Protein AF-A0A6P9B7I4-F1 (afdb_monomer_lite)

Structure (mmCIF, N/CA/C/O backbone):
data_AF-A0A6P9B7I4-F1
#
_entry.id   AF-A0A6P9B7I4-F1
#
loop_
_atom_site.group_PDB
_atom_site.id
_atom_site.type_symbol
_atom_site.label_atom_id
_atom_site.label_alt_id
_atom_site.label_comp_id
_atom_site.label_asym_id
_atom_site.label_entity_id
_atom_site.label_seq_id
_atom_site.pdbx_PDB_ins_code
_atom_site.Cartn_x
_atom_site.Cartn_y
_atom_site.Cartn_z
_atom_site.occupancy
_atom_site.B_iso_or_equiv
_atom_site.auth_seq_id
_atom_site.auth_comp_id
_atom_site.auth_asym_id
_atom_site.auth_atom_id
_atom_site.pdbx_PDB_model_num
ATOM 1 N N . 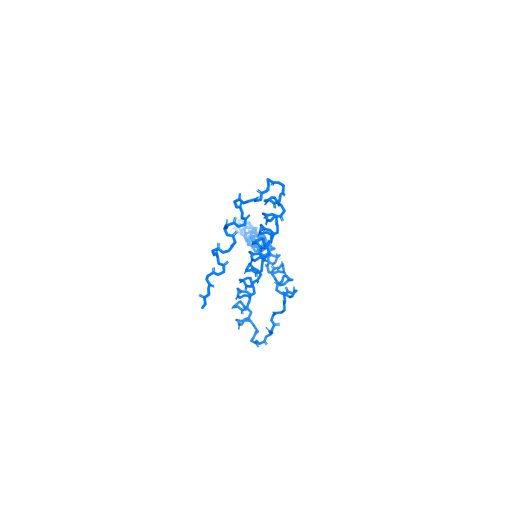MET A 1 1 ? -1.052 -14.615 -35.725 1.00 40.06 1 MET A N 1
ATOM 2 C CA . MET A 1 1 ? -0.516 -14.060 -34.464 1.00 40.06 1 MET A CA 1
ATOM 3 C C . MET A 1 1 ? 0.875 -14.637 -34.273 1.00 40.06 1 MET A C 1
ATOM 5 O O . MET A 1 1 ? 1.001 -15.791 -33.890 1.00 40.06 1 MET A O 1
ATOM 9 N N . THR A 1 2 ? 1.912 -13.908 -34.676 1.00 44.91 2 THR A N 1
ATOM 10 C CA . THR A 1 2 ? 3.300 -14.345 -34.484 1.00 44.91 2 THR A CA 1
ATOM 11 C C . THR A 1 2 ? 3.694 -14.117 -33.021 1.00 44.91 2 THR A C 1
ATOM 13 O O . THR A 1 2 ? 3.279 -13.116 -32.432 1.00 44.91 2 THR A O 1
ATOM 16 N N . PRO A 1 3 ? 4.443 -15.031 -32.384 1.00 48.06 3 PRO A N 1
ATOM 17 C CA . PRO A 1 3 ? 4.784 -14.880 -30.981 1.00 48.06 3 PRO A CA 1
ATOM 18 C C . PRO A 1 3 ? 5.885 -13.822 -30.856 1.00 48.06 3 PRO A C 1
ATOM 20 O O . PRO A 1 3 ? 7.055 -14.092 -31.121 1.00 48.06 3 PRO A O 1
ATOM 23 N N . SER A 1 4 ? 5.516 -12.619 -30.411 1.00 57.12 4 SER A N 1
ATOM 24 C CA . SER A 1 4 ? 6.432 -11.493 -30.154 1.00 57.12 4 SER A CA 1
ATOM 25 C C . SER A 1 4 ? 7.568 -11.830 -29.175 1.00 57.12 4 SER A C 1
ATOM 27 O O . SER A 1 4 ? 8.575 -11.130 -29.132 1.00 57.12 4 SER A O 1
ATOM 29 N N . ASN A 1 5 ? 7.453 -12.935 -28.431 1.00 49.91 5 ASN A N 1
ATOM 30 C CA . ASN A 1 5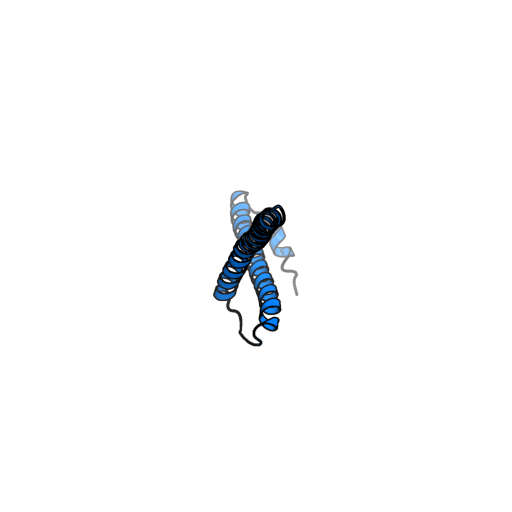 ? 8.516 -13.440 -27.563 1.00 49.91 5 ASN A CA 1
ATOM 31 C C . ASN A 1 5 ? 9.705 -14.053 -28.323 1.00 49.91 5 ASN A C 1
ATOM 33 O O . ASN A 1 5 ? 10.815 -14.019 -27.799 1.00 49.91 5 ASN A O 1
ATOM 37 N N . LEU A 1 6 ? 9.521 -14.584 -29.540 1.00 51.06 6 LEU A N 1
ATOM 38 C CA . LEU A 1 6 ? 10.613 -15.248 -30.271 1.00 51.06 6 LEU A CA 1
ATOM 39 C C . LEU A 1 6 ? 11.622 -14.235 -30.845 1.00 51.06 6 LEU A C 1
ATOM 41 O O . LEU A 1 6 ? 12.822 -14.491 -30.839 1.00 51.06 6 LEU A O 1
ATOM 45 N N . MET A 1 7 ? 11.150 -13.046 -31.235 1.00 55.09 7 MET A N 1
ATOM 46 C CA . MET A 1 7 ? 11.994 -11.957 -31.752 1.00 55.09 7 MET A CA 1
ATOM 47 C C . MET A 1 7 ? 12.875 -11.308 -30.669 1.00 55.09 7 MET A C 1
ATOM 49 O O . MET A 1 7 ? 13.959 -10.813 -30.960 1.00 55.09 7 MET A O 1
ATOM 53 N N . PHE A 1 8 ? 12.439 -11.314 -29.403 1.00 55.56 8 PHE A N 1
ATOM 54 C CA . PHE A 1 8 ? 13.166 -10.649 -28.314 1.00 55.56 8 PHE A CA 1
ATOM 55 C C . PHE A 1 8 ? 14.364 -11.464 -27.796 1.00 55.56 8 PHE A C 1
ATOM 57 O O . PHE A 1 8 ? 15.361 -10.895 -27.346 1.00 55.56 8 PHE A O 1
ATOM 64 N N . LEU A 1 9 ? 14.295 -12.800 -27.863 1.00 58.47 9 LEU A N 1
ATOM 65 C CA . LEU A 1 9 ? 15.386 -13.671 -27.409 1.00 58.47 9 LEU A CA 1
ATOM 66 C C . LEU A 1 9 ? 16.579 -13.677 -28.375 1.00 58.47 9 LEU A C 1
ATOM 68 O O . LEU A 1 9 ? 17.720 -13.725 -27.911 1.00 58.47 9 LEU A O 1
ATOM 72 N N . ASP A 1 10 ? 16.332 -13.598 -29.684 1.00 55.88 10 ASP A N 1
ATOM 73 C CA . ASP A 1 10 ? 17.389 -13.651 -30.703 1.00 55.88 10 ASP A CA 1
ATOM 74 C C . ASP A 1 10 ? 18.264 -12.386 -30.684 1.00 55.88 10 ASP A C 1
ATOM 76 O O . ASP A 1 10 ? 19.496 -12.444 -30.682 1.00 55.88 10 ASP A O 1
ATOM 80 N N . GLN A 1 11 ? 17.637 -11.224 -30.475 1.00 56.62 11 GLN A N 1
ATOM 81 C CA . GLN A 1 11 ? 18.352 -9.956 -30.349 1.00 56.62 11 GLN A CA 1
ATOM 82 C C . GLN A 1 11 ? 19.310 -9.948 -29.147 1.00 56.62 11 GLN A C 1
ATOM 84 O O . GLN A 1 11 ? 20.396 -9.383 -29.216 1.00 56.62 11 GLN A O 1
ATOM 89 N N . ASN A 1 12 ? 18.990 -10.663 -28.066 1.00 57.75 12 ASN A N 1
ATOM 90 C CA . ASN A 1 12 ? 19.856 -10.761 -26.890 1.00 57.75 12 ASN A CA 1
ATOM 91 C C . ASN A 1 12 ? 21.111 -11.631 -27.114 1.00 57.75 12 ASN A C 1
ATOM 93 O O . ASN A 1 12 ? 22.065 -11.514 -26.345 1.00 57.75 12 ASN A O 1
ATOM 97 N N . ARG A 1 13 ? 21.163 -12.494 -28.138 1.00 59.47 13 ARG A N 1
ATOM 98 C CA . ARG A 1 13 ? 22.370 -13.286 -28.450 1.00 59.47 13 ARG A CA 1
ATOM 99 C C . ARG A 1 13 ? 23.424 -12.490 -29.220 1.00 59.47 13 ARG A C 1
ATOM 101 O O . ARG A 1 13 ? 24.607 -12.729 -28.997 1.00 59.47 13 ARG A O 1
ATOM 108 N N . LEU A 1 14 ? 23.010 -11.510 -30.024 1.00 63.88 14 LEU A N 1
ATOM 109 C CA . LEU A 1 14 ? 23.888 -10.702 -30.884 1.00 63.88 14 LEU A CA 1
ATOM 110 C C . LEU A 1 14 ? 24.437 -9.430 -30.215 1.00 63.88 14 LEU A C 1
ATOM 112 O O . LEU A 1 14 ? 25.358 -8.806 -30.733 1.00 63.88 14 LEU A O 1
ATOM 116 N N . LEU A 1 15 ? 23.897 -9.038 -29.058 1.00 62.47 15 LEU A N 1
ATOM 117 C CA . LEU A 1 15 ? 24.261 -7.783 -28.396 1.00 62.47 15 LEU A CA 1
ATOM 118 C C . LEU A 1 15 ? 25.522 -7.903 -27.536 1.00 62.47 15 LEU A C 1
ATOM 120 O O . LEU A 1 15 ? 25.702 -8.851 -26.755 1.00 62.47 15 LEU A O 1
ATOM 124 N N . THR A 1 16 ? 26.361 -6.871 -27.604 1.00 68.94 16 THR A N 1
ATOM 125 C CA . THR A 1 16 ? 27.537 -6.732 -26.744 1.00 68.94 16 THR A CA 1
ATOM 126 C C . THR A 1 16 ? 27.121 -6.607 -25.267 1.00 68.94 16 THR A C 1
ATOM 128 O O . THR A 1 16 ? 26.002 -6.181 -24.953 1.00 68.94 16 THR A O 1
ATOM 131 N N . PRO A 1 17 ? 28.002 -6.923 -24.299 1.00 67.44 17 PRO A N 1
ATOM 132 C CA . PRO A 1 17 ? 27.693 -6.785 -22.871 1.00 67.44 17 PRO A CA 1
ATOM 133 C C . PRO A 1 17 ? 27.192 -5.385 -22.465 1.00 67.44 17 PRO A C 1
ATOM 135 O O . PRO A 1 17 ? 26.342 -5.265 -21.578 1.00 67.44 17 PRO A O 1
ATOM 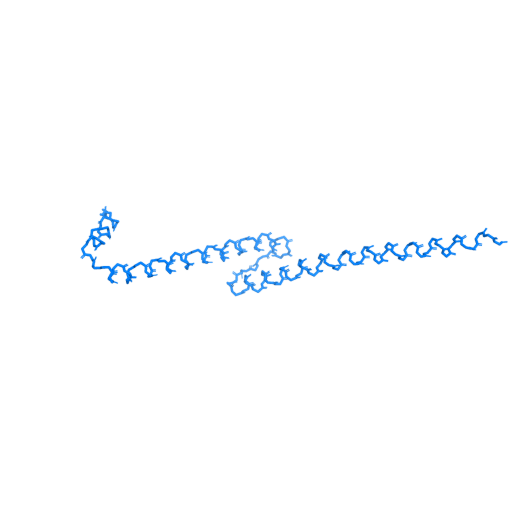138 N N . LYS A 1 18 ? 27.664 -4.327 -23.145 1.00 67.44 18 LYS A N 1
ATOM 139 C CA . LYS A 1 18 ? 27.217 -2.940 -22.932 1.00 67.44 18 LYS A CA 1
ATOM 140 C C . LYS A 1 18 ? 25.769 -2.725 -23.386 1.00 67.44 18 LYS A C 1
ATOM 142 O O . LYS A 1 18 ? 24.996 -2.091 -22.670 1.00 67.44 18 LYS A O 1
ATOM 147 N N . GLU A 1 19 ? 25.376 -3.282 -24.525 1.00 65.88 19 GLU A N 1
ATOM 148 C CA . GLU A 1 19 ? 24.012 -3.174 -25.056 1.00 65.88 19 GLU A CA 1
ATOM 149 C C . GLU A 1 19 ? 23.024 -4.047 -24.272 1.00 65.88 19 GLU A C 1
ATOM 151 O O . GLU A 1 19 ? 21.931 -3.598 -23.931 1.00 65.88 19 GLU A O 1
ATOM 156 N N . LYS A 1 20 ? 23.456 -5.235 -23.832 1.00 65.56 20 LYS A N 1
ATOM 157 C CA . LYS A 1 20 ? 22.698 -6.073 -22.888 1.00 65.56 20 LYS A CA 1
ATOM 158 C C . LYS A 1 20 ? 22.397 -5.343 -21.581 1.00 65.56 20 LYS A C 1
ATOM 160 O O . LYS A 1 20 ? 21.318 -5.507 -21.020 1.00 65.56 20 LYS A O 1
ATOM 165 N N . ASN A 1 21 ? 23.335 -4.545 -21.068 1.00 66.94 21 ASN A N 1
ATOM 166 C CA . ASN A 1 21 ? 23.101 -3.721 -19.878 1.00 66.94 21 ASN A CA 1
ATOM 167 C C . ASN A 1 21 ? 22.137 -2.558 -20.151 1.00 66.94 21 ASN A C 1
ATOM 169 O O . ASN A 1 21 ? 21.330 -2.231 -19.280 1.00 66.94 21 ASN A O 1
ATOM 173 N N . LYS A 1 22 ? 22.168 -1.971 -21.355 1.00 65.75 22 LYS A N 1
ATOM 174 C CA . LYS A 1 22 ? 21.197 -0.950 -21.780 1.00 65.75 22 LYS A CA 1
ATOM 175 C C . LYS A 1 22 ? 19.772 -1.493 -21.915 1.00 65.75 22 LYS A C 1
ATOM 177 O O . LYS A 1 22 ? 18.850 -0.715 -21.721 1.00 65.75 22 LYS A O 1
ATOM 182 N N . LEU A 1 23 ? 19.582 -2.791 -22.176 1.00 64.88 23 LEU A N 1
ATOM 183 C CA . LEU A 1 23 ? 18.257 -3.434 -22.220 1.00 64.88 23 LEU A CA 1
ATOM 184 C C . LEU A 1 23 ? 17.808 -4.022 -20.872 1.00 64.88 23 LEU A C 1
ATOM 186 O O . LEU A 1 23 ? 16.627 -3.975 -20.533 1.00 64.88 23 LEU A O 1
ATOM 190 N N . ARG A 1 24 ? 18.740 -4.524 -20.054 1.00 71.00 24 ARG A N 1
ATOM 191 C CA . ARG A 1 24 ? 18.425 -5.059 -18.717 1.00 71.00 24 ARG A CA 1
ATOM 192 C C . ARG A 1 24 ? 17.945 -3.979 -17.748 1.00 71.00 24 ARG A C 1
ATOM 194 O O . ARG A 1 24 ? 16.985 -4.206 -17.018 1.00 71.00 24 ARG A O 1
ATOM 201 N N . LYS A 1 25 ? 18.565 -2.795 -17.761 1.00 73.50 25 LYS A N 1
ATOM 202 C CA . LYS A 1 25 ? 18.167 -1.665 -16.900 1.00 73.50 25 LYS A CA 1
ATOM 203 C C . LYS A 1 25 ? 16.701 -1.220 -17.097 1.00 73.50 25 LYS A C 1
ATOM 205 O O . LYS A 1 25 ? 15.986 -1.170 -16.098 1.00 73.50 25 LYS A O 1
ATOM 210 N N . PRO A 1 26 ? 16.204 -0.946 -18.321 1.00 79.94 26 PRO A N 1
ATOM 211 C CA . PRO A 1 26 ? 14.805 -0.570 -18.529 1.00 79.94 26 PRO A CA 1
ATOM 212 C C . PRO A 1 26 ? 13.833 -1.711 -18.218 1.00 79.94 26 PRO A C 1
ATOM 214 O O . PRO A 1 26 ? 12.732 -1.440 -17.745 1.00 79.94 26 PRO A O 1
ATOM 217 N N . MET A 1 27 ? 14.233 -2.973 -18.411 1.00 82.12 27 MET A N 1
ATOM 218 C CA . MET A 1 27 ? 13.418 -4.127 -18.019 1.00 82.12 27 MET A CA 1
ATOM 219 C C . MET A 1 27 ? 13.262 -4.229 -16.495 1.00 82.12 27 MET A C 1
ATOM 221 O O . MET A 1 27 ? 12.140 -4.354 -16.012 1.00 82.12 27 MET A O 1
ATOM 225 N N . ILE A 1 28 ? 14.356 -4.124 -15.733 1.00 83.12 28 ILE A N 1
ATOM 226 C CA . ILE A 1 28 ? 14.316 -4.142 -14.260 1.00 83.12 28 ILE A CA 1
ATOM 227 C C . ILE A 1 28 ? 13.477 -2.978 -13.737 1.00 83.12 28 ILE A C 1
ATOM 229 O O . ILE A 1 28 ? 12.638 -3.160 -12.859 1.00 83.12 28 ILE A O 1
ATOM 233 N N . GLU A 1 29 ? 13.656 -1.789 -14.304 1.00 86.81 29 GLU A N 1
ATOM 234 C CA . GLU A 1 29 ? 12.873 -0.627 -13.902 1.00 86.81 29 GLU A CA 1
ATOM 235 C C . GLU A 1 29 ? 11.386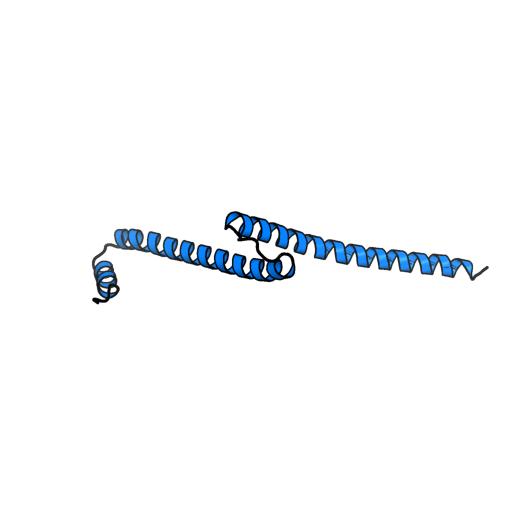 -0.789 -14.261 1.00 86.81 29 GLU A C 1
ATOM 237 O O . GLU A 1 29 ? 10.518 -0.421 -13.470 1.00 86.81 29 GLU A O 1
ATOM 242 N N . LYS A 1 30 ? 11.062 -1.403 -15.406 1.00 88.12 30 LYS A N 1
ATOM 243 C CA . LYS A 1 30 ? 9.681 -1.779 -15.730 1.00 88.12 30 LYS A CA 1
ATOM 244 C C . LYS A 1 30 ? 9.116 -2.738 -14.680 1.00 88.12 30 LYS A C 1
ATOM 246 O O . LYS A 1 30 ? 8.048 -2.465 -14.150 1.00 88.12 30 LYS A O 1
ATOM 251 N N . MET A 1 31 ? 9.847 -3.792 -14.310 1.00 88.38 31 MET A N 1
ATOM 252 C CA . MET A 1 31 ? 9.415 -4.722 -13.258 1.00 88.38 31 MET A CA 1
ATOM 253 C C . MET A 1 31 ? 9.227 -4.022 -11.905 1.00 88.38 31 MET A C 1
ATOM 255 O O . MET A 1 31 ? 8.259 -4.298 -11.198 1.00 88.38 31 MET A O 1
ATOM 259 N N . ARG A 1 32 ? 10.112 -3.082 -11.549 1.00 95.31 32 ARG A N 1
ATOM 260 C CA . ARG A 1 32 ? 9.982 -2.274 -10.329 1.00 95.31 32 ARG A CA 1
ATOM 261 C C . ARG A 1 32 ? 8.709 -1.424 -10.358 1.00 95.31 32 ARG A C 1
ATOM 263 O O . ARG A 1 32 ? 7.979 -1.405 -9.368 1.00 95.31 32 ARG A O 1
ATOM 270 N N . ARG A 1 33 ? 8.422 -0.753 -11.480 1.00 93.94 33 ARG A N 1
ATOM 271 C CA . ARG A 1 33 ? 7.197 0.045 -11.669 1.00 93.94 33 ARG A CA 1
ATOM 272 C C . ARG A 1 33 ? 5.933 -0.806 -11.647 1.00 93.94 33 ARG A C 1
ATOM 274 O O . ARG A 1 33 ? 4.958 -0.399 -11.017 1.00 93.94 33 ARG A O 1
ATOM 281 N N . ASP A 1 34 ? 5.960 -1.974 -12.279 1.00 92.19 34 ASP A N 1
ATOM 282 C CA . ASP A 1 34 ? 4.834 -2.909 -12.305 1.00 92.19 34 ASP A CA 1
ATOM 283 C C . ASP A 1 34 ? 4.546 -3.423 -10.881 1.00 92.19 34 ASP A C 1
ATOM 285 O O . ASP A 1 34 ? 3.403 -3.383 -10.425 1.00 92.19 34 ASP A O 1
ATOM 289 N N . ARG A 1 35 ? 5.592 -3.788 -10.118 1.00 95.44 35 ARG A N 1
ATOM 290 C CA . ARG A 1 35 ? 5.470 -4.168 -8.699 1.00 95.44 35 ARG A CA 1
ATOM 291 C C . ARG A 1 35 ? 4.888 -3.035 -7.855 1.00 95.44 35 ARG A C 1
ATOM 293 O O . ARG A 1 35 ? 3.943 -3.263 -7.110 1.00 95.44 35 ARG A O 1
ATOM 300 N N . MET A 1 36 ? 5.424 -1.821 -7.985 1.00 91.94 36 MET A N 1
ATOM 301 C CA . MET A 1 36 ? 4.943 -0.646 -7.251 1.00 91.94 36 MET A CA 1
ATOM 302 C C . MET A 1 36 ? 3.472 -0.345 -7.563 1.00 91.94 36 MET A C 1
ATOM 304 O O . MET A 1 36 ? 2.688 -0.091 -6.655 1.00 91.94 36 MET A O 1
ATOM 308 N N . SER A 1 37 ? 3.084 -0.428 -8.836 1.00 92.69 37 SER A N 1
ATOM 309 C CA . SER A 1 37 ? 1.702 -0.199 -9.266 1.00 92.69 37 SER A CA 1
ATOM 310 C C . SER A 1 37 ? 0.753 -1.259 -8.707 1.00 92.69 37 SER A C 1
ATOM 312 O O . SER A 1 37 ? -0.313 -0.913 -8.209 1.00 92.69 37 SER A O 1
ATOM 314 N N . SER A 1 38 ? 1.168 -2.530 -8.717 1.00 92.19 38 SER A N 1
ATOM 315 C CA . SER A 1 38 ? 0.408 -3.632 -8.118 1.00 92.19 38 SER A CA 1
ATOM 316 C C . SER A 1 38 ? 0.208 -3.439 -6.611 1.00 92.19 38 SER A C 1
ATOM 318 O O . SER A 1 38 ? -0.912 -3.554 -6.121 1.00 92.19 38 SER A O 1
ATOM 320 N N . SER A 1 39 ? 1.256 -3.057 -5.873 1.00 91.88 39 SER A N 1
ATOM 321 C CA . SER A 1 39 ? 1.145 -2.790 -4.432 1.00 91.88 39 SER A CA 1
ATOM 322 C C . SER A 1 39 ? 0.211 -1.617 -4.112 1.00 91.88 39 SER A C 1
ATOM 324 O O . SER A 1 39 ? -0.532 -1.690 -3.137 1.00 91.88 39 SER A O 1
ATOM 326 N N . ILE A 1 40 ? 0.204 -0.558 -4.930 1.00 87.88 40 ILE A N 1
ATOM 327 C CA . ILE A 1 40 ? -0.726 0.573 -4.761 1.00 87.88 40 ILE A CA 1
ATOM 328 C C . ILE A 1 40 ? -2.176 0.135 -5.013 1.00 87.88 40 ILE A C 1
ATOM 330 O O . ILE A 1 40 ? -3.067 0.517 -4.257 1.00 87.88 40 ILE A O 1
ATOM 334 N N . GLU A 1 41 ? -2.423 -0.687 -6.035 1.00 88.06 41 GLU A N 1
ATOM 335 C CA . GLU A 1 41 ? -3.767 -1.200 -6.329 1.00 88.06 41 GLU A CA 1
ATOM 336 C C . GLU A 1 41 ? -4.278 -2.136 -5.220 1.00 88.06 41 GLU A C 1
ATOM 338 O O . GLU A 1 41 ? -5.420 -2.020 -4.780 1.00 88.06 41 GLU A O 1
ATOM 343 N N . GLN A 1 42 ? -3.419 -3.015 -4.694 1.00 89.62 42 GLN A N 1
ATOM 344 C CA . GLN A 1 42 ? -3.758 -3.865 -3.546 1.00 89.62 42 GLN A CA 1
ATOM 345 C C . GLN A 1 42 ? -4.106 -3.033 -2.308 1.00 89.62 42 GLN A C 1
ATOM 347 O O . GLN A 1 42 ? -5.094 -3.309 -1.627 1.00 89.62 42 GLN A O 1
ATOM 352 N N . LEU A 1 43 ? -3.317 -1.992 -2.028 1.00 87.69 43 LEU A N 1
ATOM 353 C CA . LEU A 1 43 ? -3.560 -1.085 -0.910 1.00 87.69 43 LEU A CA 1
ATOM 354 C C . LEU A 1 43 ? -4.906 -0.367 -1.054 1.00 87.69 43 LEU A C 1
ATOM 356 O O . LEU A 1 43 ? -5.666 -0.292 -0.090 1.00 87.69 43 LEU A O 1
ATOM 360 N N . LYS A 1 44 ? -5.235 0.087 -2.268 1.00 84.88 44 LYS A N 1
ATOM 361 C CA . LYS A 1 44 ? -6.538 0.673 -2.583 1.00 84.88 44 LYS A CA 1
ATOM 362 C C . LYS A 1 44 ? -7.683 -0.292 -2.274 1.00 84.88 44 LYS A C 1
ATOM 364 O O . LYS A 1 44 ? -8.602 0.094 -1.562 1.00 84.88 44 LYS A O 1
ATOM 369 N N . GLN A 1 45 ? -7.608 -1.545 -2.724 1.00 84.56 45 GLN A N 1
ATOM 370 C CA . GLN A 1 45 ? -8.652 -2.547 -2.462 1.00 84.56 45 GLN A CA 1
ATOM 371 C C . GLN A 1 45 ? -8.829 -2.847 -0.968 1.00 84.56 45 GLN A C 1
ATOM 373 O O . GLN A 1 45 ? -9.951 -3.036 -0.495 1.00 84.56 45 GLN A O 1
ATOM 378 N N . LEU A 1 46 ? -7.732 -2.909 -0.206 1.00 84.69 46 LEU A N 1
ATOM 379 C CA . LEU A 1 46 ? -7.795 -3.103 1.244 1.00 84.69 46 LEU A CA 1
ATOM 380 C C . LEU A 1 46 ? -8.473 -1.915 1.933 1.00 84.69 46 LEU A C 1
ATOM 382 O O . LEU A 1 46 ? -9.337 -2.123 2.784 1.00 84.69 46 LEU A O 1
ATOM 386 N N . LEU A 1 47 ? -8.125 -0.688 1.540 1.00 78.94 47 LEU A N 1
ATOM 387 C CA . LEU A 1 47 ? -8.736 0.528 2.074 1.00 78.94 47 LEU A CA 1
ATOM 388 C C . LEU A 1 47 ? -10.205 0.667 1.667 1.00 78.94 47 LEU A C 1
ATOM 390 O O . LEU A 1 47 ? -11.022 0.984 2.521 1.00 78.94 47 LEU A O 1
ATOM 394 N N . GLU A 1 48 ? -10.572 0.358 0.422 1.00 76.69 48 GLU A N 1
ATOM 395 C CA . GLU A 1 48 ? -11.967 0.337 -0.039 1.00 76.69 48 GLU A CA 1
ATOM 396 C C . GLU A 1 48 ? -12.816 -0.636 0.783 1.00 76.69 48 GLU A C 1
ATOM 398 O O . GLU A 1 48 ? -13.915 -0.282 1.192 1.00 76.69 48 GLU A O 1
ATOM 403 N N . LYS A 1 49 ? -12.308 -1.832 1.108 1.00 73.19 49 LYS A N 1
ATOM 404 C CA . LYS A 1 49 ? -13.024 -2.799 1.965 1.00 73.19 49 LYS A CA 1
ATOM 405 C C . LYS A 1 49 ? -13.202 -2.314 3.406 1.00 73.19 49 LYS A C 1
ATOM 407 O O . LYS A 1 49 ? -14.192 -2.654 4.053 1.00 73.19 49 LYS A O 1
ATOM 412 N N . GLN A 1 50 ? -12.234 -1.572 3.943 1.00 69.12 50 GLN A N 1
ATOM 413 C CA . GLN A 1 50 ? -12.347 -0.961 5.273 1.00 69.12 50 GLN A CA 1
ATOM 414 C C . GLN A 1 50 ? -13.304 0.238 5.243 1.00 69.12 50 GLN A C 1
ATOM 416 O O . GLN A 1 50 ? -14.107 0.398 6.158 1.00 69.12 50 GLN A O 1
ATOM 421 N N . LEU A 1 51 ? -13.262 1.037 4.173 1.00 62.31 51 LEU A N 1
ATOM 422 C CA . LEU A 1 51 ? -14.049 2.253 4.024 1.00 62.31 51 LEU A CA 1
ATOM 423 C C . LEU A 1 51 ? -15.489 1.970 3.612 1.00 62.31 51 LEU A C 1
ATOM 425 O O . LEU A 1 51 ? -16.361 2.617 4.150 1.00 62.31 51 LEU A O 1
ATOM 429 N N . GLN A 1 52 ? -15.796 0.971 2.782 1.00 60.06 52 GLN A N 1
ATOM 430 C CA . GLN A 1 52 ? -17.185 0.558 2.521 1.00 60.06 52 GLN A CA 1
ATOM 431 C C . GLN A 1 52 ? -17.930 0.188 3.812 1.00 60.06 52 GLN A C 1
ATOM 433 O O . GLN A 1 52 ? -19.142 0.363 3.886 1.00 60.06 52 GLN A O 1
ATOM 438 N N . ARG A 1 53 ? -17.212 -0.271 4.848 1.00 60.03 53 ARG A N 1
ATOM 439 C CA . ARG A 1 53 ? -17.782 -0.498 6.185 1.00 60.03 53 ARG A CA 1
ATOM 440 C C . ARG A 1 53 ? -18.030 0.784 6.989 1.00 60.03 53 ARG A C 1
ATOM 442 O O . ARG A 1 53 ? -18.750 0.717 7.976 1.00 60.03 53 ARG A O 1
ATOM 449 N N . GLN A 1 54 ? -17.437 1.915 6.607 1.00 58.84 54 GLN A N 1
ATOM 450 C CA . GLN A 1 54 ? -17.531 3.200 7.316 1.00 58.84 54 GLN A CA 1
ATOM 451 C C . GLN A 1 54 ? -18.288 4.286 6.523 1.00 58.84 54 GLN A C 1
ATOM 453 O O . GLN A 1 54 ? -19.040 5.048 7.116 1.00 58.84 54 GLN A O 1
ATOM 458 N N . GLN A 1 55 ? -18.110 4.369 5.203 1.00 54.84 55 GLN A N 1
ATOM 459 C CA . GLN A 1 55 ? -18.732 5.308 4.268 1.00 54.84 55 GLN A CA 1
ATOM 460 C C . GLN A 1 55 ? -18.853 4.651 2.878 1.00 54.84 55 GLN A C 1
ATOM 462 O O . GLN A 1 55 ? -17.862 4.387 2.197 1.00 54.84 55 GLN A O 1
ATOM 467 N N . ALA A 1 56 ? -20.078 4.375 2.434 1.00 50.94 56 ALA A N 1
ATOM 468 C CA . ALA A 1 56 ? -20.330 3.824 1.107 1.00 50.94 56 ALA A CA 1
ATOM 469 C C . ALA A 1 56 ? -20.241 4.928 0.033 1.00 50.94 56 ALA A C 1
ATOM 471 O O . ALA A 1 56 ? -21.078 5.826 0.012 1.00 50.94 56 ALA A O 1
ATOM 472 N N . GLY A 1 57 ? -19.268 4.848 -0.886 1.00 56.88 57 GLY A N 1
ATOM 473 C CA . GLY A 1 57 ? -19.376 5.512 -2.198 1.00 56.88 57 GLY A CA 1
ATOM 474 C C . GLY A 1 57 ? -18.273 6.483 -2.641 1.00 56.88 57 GLY A C 1
ATOM 475 O O . GLY A 1 57 ? -18.408 7.052 -3.722 1.00 56.88 57 GLY A O 1
ATOM 476 N N . SER A 1 58 ? -17.178 6.683 -1.901 1.00 56.19 58 SER A N 1
ATOM 477 C CA . SER A 1 58 ? -16.102 7.581 -2.355 1.00 56.19 58 SER A CA 1
ATOM 478 C C . SER A 1 58 ? -15.078 6.865 -3.251 1.00 56.19 58 SER A C 1
ATOM 480 O O . SER A 1 58 ? -14.470 5.858 -2.891 1.00 56.19 58 SER A O 1
ATOM 482 N N . LYS A 1 59 ? -14.884 7.394 -4.464 1.00 62.03 59 LYS A N 1
ATOM 483 C CA . LYS A 1 59 ? -13.871 6.936 -5.423 1.00 62.03 59 LYS A CA 1
ATOM 484 C C . LYS A 1 59 ? -12.481 7.301 -4.895 1.00 62.03 59 LYS A C 1
ATOM 486 O O . LYS A 1 59 ? -12.138 8.475 -4.828 1.00 62.03 59 LYS A O 1
ATOM 491 N N . LEU A 1 60 ? -11.680 6.301 -4.537 1.00 64.31 60 LEU A N 1
ATOM 492 C CA . LEU A 1 60 ? -10.332 6.507 -4.007 1.00 64.31 60 LEU A CA 1
ATOM 493 C C . LEU A 1 60 ? -9.328 6.807 -5.132 1.00 64.31 60 LEU A C 1
ATOM 495 O O . LEU A 1 60 ? -8.991 5.933 -5.940 1.00 64.31 60 LEU A O 1
ATOM 499 N N . GLU A 1 61 ? -8.851 8.053 -5.191 1.00 72.94 61 GLU A N 1
ATOM 500 C CA . GLU A 1 61 ? -7.739 8.459 -6.057 1.00 72.94 61 GLU A CA 1
ATOM 501 C C . GLU A 1 61 ? -6.384 8.023 -5.472 1.00 72.94 61 GLU A C 1
ATOM 503 O O . GLU A 1 61 ? -6.237 7.828 -4.267 1.00 72.94 61 GLU A O 1
ATOM 508 N N . LYS A 1 62 ? -5.354 7.872 -6.319 1.00 69.44 62 LYS A N 1
ATOM 509 C CA . LYS A 1 62 ? -4.044 7.324 -5.903 1.00 69.44 62 LYS A CA 1
ATOM 510 C C . LYS A 1 62 ? -3.353 8.135 -4.799 1.00 69.44 62 LYS A C 1
ATOM 512 O O . LYS A 1 62 ? -2.687 7.540 -3.957 1.00 69.44 62 LYS A O 1
ATOM 517 N N . ALA A 1 63 ? -3.500 9.462 -4.797 1.00 72.88 63 ALA A N 1
ATOM 518 C CA . ALA A 1 63 ? -2.953 10.314 -3.740 1.00 72.88 63 ALA A CA 1
ATOM 519 C C . ALA A 1 63 ? -3.675 10.070 -2.403 1.00 72.88 63 ALA A C 1
ATOM 521 O O . ALA A 1 63 ? -3.017 9.846 -1.388 1.00 72.88 63 ALA A O 1
ATOM 522 N N . ASN 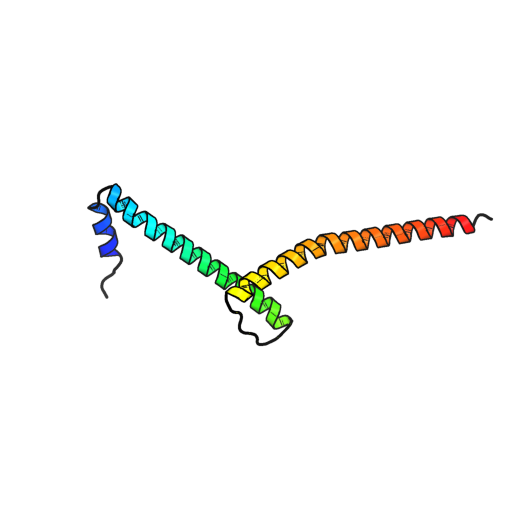A 1 64 ? -5.010 9.983 -2.429 1.00 75.00 64 ASN A N 1
ATOM 523 C CA . ASN A 1 64 ? -5.812 9.672 -1.245 1.00 75.00 64 ASN A CA 1
ATOM 524 C C . ASN A 1 64 ? -5.524 8.270 -0.696 1.00 75.00 64 ASN A C 1
ATOM 526 O O . ASN A 1 64 ? -5.473 8.102 0.514 1.00 75.00 64 ASN A O 1
ATOM 530 N N . VAL A 1 65 ? -5.271 7.272 -1.553 1.00 79.00 65 VAL A N 1
ATOM 531 C CA . VAL A 1 65 ? -4.865 5.919 -1.115 1.00 79.00 65 VAL A CA 1
ATOM 532 C C . VAL A 1 65 ? -3.601 5.970 -0.252 1.00 79.00 65 VAL A C 1
ATOM 534 O O . VAL A 1 65 ? -3.545 5.325 0.794 1.00 79.00 65 VAL A O 1
ATOM 537 N N . LEU A 1 66 ? -2.591 6.744 -0.661 1.00 82.62 66 LEU A N 1
ATOM 538 C CA . LEU A 1 66 ? -1.342 6.872 0.094 1.00 82.62 66 LEU A CA 1
ATOM 539 C C . LEU A 1 66 ? -1.540 7.655 1.394 1.00 82.62 66 LEU A C 1
ATOM 541 O O . LEU A 1 66 ? -1.088 7.214 2.448 1.00 82.62 66 LEU A O 1
ATOM 545 N N . GLU A 1 67 ? -2.240 8.786 1.332 1.00 81.38 67 GLU A N 1
ATOM 546 C CA . GLU A 1 67 ? -2.537 9.614 2.502 1.00 81.38 67 GLU A CA 1
ATOM 547 C C . GLU A 1 67 ? -3.334 8.840 3.561 1.00 81.38 67 GLU A C 1
ATOM 549 O O . GLU A 1 67 ? -2.972 8.821 4.740 1.00 81.38 67 GLU A O 1
ATOM 554 N N . MET A 1 68 ? -4.370 8.118 3.135 1.00 77.12 68 MET A N 1
ATOM 555 C CA . MET A 1 68 ? -5.192 7.305 4.022 1.00 77.12 68 MET A CA 1
ATOM 556 C C . MET A 1 68 ? -4.428 6.128 4.614 1.00 77.12 68 MET A C 1
ATOM 558 O O . MET A 1 68 ? -4.589 5.848 5.798 1.00 77.12 68 MET A O 1
ATOM 562 N N . ALA A 1 69 ? -3.573 5.457 3.838 1.00 83.00 69 ALA A N 1
ATOM 563 C CA . ALA A 1 69 ? -2.730 4.393 4.372 1.00 83.00 69 ALA A CA 1
ATOM 564 C C . ALA A 1 69 ? -1.776 4.914 5.455 1.00 83.00 69 ALA A C 1
ATOM 566 O O . ALA A 1 69 ? -1.631 4.288 6.503 1.00 83.00 69 ALA A O 1
ATOM 567 N N . VAL A 1 70 ? -1.161 6.082 5.237 1.00 84.12 70 VAL A N 1
ATOM 568 C CA . VAL A 1 70 ? -0.292 6.722 6.234 1.00 84.12 70 VAL A CA 1
ATOM 569 C C . VAL A 1 70 ? -1.084 7.091 7.484 1.00 84.12 70 VAL A C 1
ATOM 571 O O . VAL A 1 70 ? -0.637 6.797 8.592 1.00 84.12 70 VAL A O 1
ATOM 574 N N . SER A 1 71 ? -2.261 7.697 7.322 1.00 80.81 71 SER A N 1
ATOM 575 C CA . SER A 1 71 ? -3.143 8.020 8.444 1.00 80.81 71 SER A CA 1
ATOM 576 C C . SER A 1 71 ? -3.523 6.761 9.228 1.00 80.81 71 SER A C 1
ATOM 578 O O . SER A 1 71 ? -3.340 6.720 10.441 1.00 80.81 71 SER A O 1
ATOM 580 N N . TYR A 1 72 ? -3.947 5.695 8.548 1.00 78.44 72 TYR A N 1
ATOM 581 C CA . TYR A 1 72 ? -4.300 4.419 9.170 1.00 78.44 72 TYR A CA 1
ATOM 582 C C . TYR A 1 72 ? -3.141 3.813 9.973 1.00 78.44 72 TYR A C 1
ATOM 584 O O . TYR A 1 72 ? -3.323 3.408 11.120 1.00 78.44 72 TYR A O 1
ATOM 592 N N . LEU A 1 73 ? -1.932 3.796 9.405 1.00 80.62 73 LEU A N 1
ATOM 593 C CA . LEU A 1 73 ? -0.742 3.279 10.084 1.00 80.62 73 LEU A CA 1
ATOM 594 C C . LEU A 1 73 ? -0.350 4.130 11.296 1.00 80.62 73 LEU A C 1
ATOM 596 O O . LEU A 1 73 ? 0.056 3.574 12.317 1.00 80.62 73 LEU A O 1
ATOM 600 N N . LYS A 1 74 ? -0.490 5.459 11.216 1.00 80.62 74 LYS A N 1
ATOM 601 C CA . LYS A 1 74 ? -0.263 6.356 12.359 1.00 80.62 74 LYS A CA 1
ATOM 602 C C . LYS A 1 74 ? -1.258 6.088 13.484 1.00 80.62 74 LYS A C 1
ATOM 604 O O . LYS A 1 74 ? -0.826 5.899 14.615 1.00 80.62 74 LYS A O 1
ATOM 609 N N . HIS A 1 75 ? -2.548 5.984 13.167 1.00 75.31 75 HIS A N 1
ATOM 610 C CA . HIS A 1 75 ? -3.585 5.667 14.151 1.00 75.31 75 HIS A CA 1
ATOM 611 C C . HIS A 1 75 ? -3.374 4.286 14.784 1.00 75.31 75 HIS A C 1
ATOM 613 O O . HIS A 1 75 ? -3.531 4.153 15.991 1.00 75.31 75 HIS A O 1
ATOM 619 N N . GLN A 1 76 ? -2.965 3.266 14.019 1.00 72.81 76 GLN A N 1
ATOM 620 C CA . GLN A 1 76 ? -2.629 1.962 14.603 1.00 72.81 76 GLN A CA 1
ATOM 621 C C . GLN A 1 76 ? -1.431 2.033 15.559 1.00 72.81 76 GLN A C 1
ATOM 623 O O . GLN A 1 76 ? -1.471 1.439 16.635 1.00 72.81 76 GLN A O 1
ATOM 628 N N . ASN A 1 77 ? -0.374 2.759 15.188 1.00 69.25 77 ASN A N 1
ATOM 629 C CA . ASN A 1 77 ? 0.811 2.894 16.039 1.00 69.25 77 ASN A CA 1
ATOM 630 C C . ASN A 1 77 ? 0.535 3.733 17.297 1.00 69.25 77 ASN A C 1
ATOM 632 O O . ASN A 1 77 ? 1.079 3.433 18.356 1.00 69.25 77 ASN A O 1
ATOM 636 N N . GLN A 1 78 ? -0.323 4.750 17.204 1.00 65.69 78 GLN A N 1
ATOM 637 C CA . GLN A 1 78 ? -0.730 5.572 18.347 1.00 65.69 78 GLN A CA 1
ATOM 638 C C . GLN A 1 78 ? -1.707 4.824 19.262 1.00 65.69 78 GLN A C 1
ATOM 640 O O . GLN A 1 78 ? -1.491 4.762 20.469 1.00 65.69 78 GLN A O 1
ATOM 645 N N . GLY A 1 79 ? -2.716 4.161 18.692 1.00 58.31 79 GLY A N 1
ATOM 646 C CA . GLY A 1 79 ? -3.738 3.439 19.448 1.00 58.31 79 GLY A CA 1
ATOM 647 C C . GLY A 1 79 ? -3.193 2.257 20.250 1.00 58.31 79 GLY A C 1
ATOM 648 O O . GLY A 1 79 ? -3.693 1.990 21.341 1.00 58.31 79 GLY A O 1
ATOM 649 N N . ALA A 1 80 ? -2.145 1.578 19.770 1.00 58.81 80 ALA A N 1
ATOM 650 C CA . ALA A 1 80 ? -1.500 0.501 20.524 1.00 58.81 80 ALA A CA 1
ATOM 651 C C . ALA A 1 80 ? -0.804 1.023 21.795 1.00 58.81 80 ALA A C 1
ATOM 653 O O . ALA A 1 80 ? -0.932 0.422 22.860 1.00 58.81 80 ALA A O 1
ATOM 654 N N . GLY A 1 81 ? -0.114 2.165 21.703 1.00 57.44 81 GLY A N 1
ATOM 655 C CA . GLY A 1 81 ? 0.516 2.805 22.858 1.00 57.44 81 GLY A CA 1
ATOM 656 C C . GLY A 1 81 ? -0.509 3.419 23.812 1.00 57.44 81 GLY A C 1
ATOM 657 O O . GLY A 1 81 ? -0.429 3.218 25.021 1.00 57.44 81 GLY A O 1
ATOM 658 N N . GLU A 1 82 ? -1.498 4.138 23.288 1.00 63.09 82 GLU A N 1
ATOM 659 C CA . GLU A 1 82 ? -2.498 4.840 24.100 1.00 63.09 82 GLU A CA 1
ATOM 660 C C . GLU A 1 82 ? -3.442 3.883 24.832 1.00 63.09 82 GLU A C 1
ATOM 662 O O . GLU A 1 82 ? -3.720 4.101 26.010 1.00 63.09 82 GLU A O 1
ATOM 667 N N . SER A 1 83 ? -3.870 2.787 24.198 1.00 64.56 83 SER A N 1
ATOM 668 C CA . SER A 1 83 ? -4.767 1.811 24.837 1.00 64.56 83 SER A CA 1
ATOM 669 C C . SER A 1 83 ? -4.089 1.096 26.008 1.00 64.56 83 SER A C 1
ATOM 671 O O . SER A 1 83 ? -4.693 0.923 27.066 1.00 64.56 83 SER A O 1
ATOM 673 N N . ILE A 1 84 ? -2.810 0.730 25.859 1.00 70.50 84 ILE A N 1
ATOM 674 C CA . ILE A 1 84 ? -2.025 0.109 26.935 1.00 70.50 84 ILE A CA 1
ATOM 675 C C . ILE A 1 84 ? -1.824 1.103 28.083 1.00 70.50 84 ILE A C 1
ATOM 677 O O . ILE A 1 84 ? -2.055 0.759 29.240 1.00 70.50 84 ILE A O 1
ATOM 681 N N . ASN A 1 85 ? -1.458 2.350 27.774 1.00 73.25 85 ASN A N 1
ATOM 682 C CA . ASN A 1 85 ? -1.287 3.385 28.791 1.00 73.25 85 ASN A CA 1
ATOM 683 C C . ASN A 1 85 ? -2.596 3.681 29.534 1.00 73.25 85 ASN A C 1
ATOM 685 O O . ASN A 1 85 ? -2.577 3.809 30.755 1.00 73.25 85 ASN A O 1
ATOM 689 N N . GLN A 1 86 ? -3.739 3.749 28.848 1.00 75.50 86 GLN A N 1
ATOM 690 C CA . GLN A 1 86 ? -5.037 3.925 29.508 1.00 75.50 86 GLN A CA 1
ATOM 691 C C . GLN A 1 86 ? -5.369 2.751 30.431 1.00 75.50 86 GLN A C 1
ATOM 693 O O . GLN A 1 86 ? -5.776 2.976 31.569 1.00 75.50 86 GLN A O 1
ATOM 698 N N . SER A 1 87 ? -5.135 1.513 29.989 1.00 82.31 87 SER A N 1
ATOM 699 C CA . SER A 1 87 ? -5.403 0.322 30.800 1.00 82.31 87 SER A CA 1
ATOM 700 C C . SER A 1 87 ? -4.499 0.248 32.038 1.00 82.31 87 SER A C 1
ATOM 702 O O . SER A 1 87 ? -4.974 -0.057 33.131 1.00 82.31 87 SER A O 1
ATOM 704 N N . ILE A 1 88 ? -3.213 0.591 31.897 1.00 85.19 88 ILE A N 1
ATOM 705 C CA . ILE A 1 88 ? -2.264 0.677 33.018 1.00 85.19 88 ILE A CA 1
ATOM 706 C C . ILE A 1 88 ? -2.702 1.760 34.006 1.00 85.19 88 ILE A C 1
ATOM 708 O O . ILE A 1 88 ? -2.776 1.500 35.204 1.00 85.19 88 ILE A O 1
ATOM 712 N N . ASN A 1 89 ? -3.045 2.956 33.520 1.00 85.69 89 ASN A N 1
ATOM 713 C CA . ASN A 1 89 ? -3.496 4.050 34.379 1.00 85.69 89 ASN A CA 1
ATOM 714 C C . ASN A 1 89 ? -4.784 3.692 35.131 1.00 85.69 89 ASN A C 1
ATOM 716 O O . ASN A 1 89 ? -4.896 3.992 36.316 1.00 85.69 89 ASN A O 1
ATOM 720 N N . GLN A 1 90 ? -5.748 3.031 34.484 1.00 85.31 90 GLN A N 1
ATOM 721 C CA . GLN A 1 90 ? -6.960 2.549 35.156 1.00 85.31 90 GLN A CA 1
ATOM 722 C C . GLN A 1 90 ? -6.624 1.550 36.266 1.00 85.31 90 GLN A C 1
ATOM 724 O O . GLN A 1 90 ? -7.112 1.699 37.384 1.00 85.31 90 GLN A O 1
ATOM 729 N N . SER A 1 91 ? -5.734 0.595 35.986 1.00 91.25 91 SER A N 1
ATOM 730 C CA . SER A 1 91 ? -5.311 -0.404 36.969 1.00 91.25 91 SER A CA 1
ATOM 731 C C . SER A 1 91 ? -4.577 0.225 38.158 1.00 91.25 91 SER A C 1
ATOM 733 O O . SER A 1 91 ? -4.865 -0.123 39.297 1.00 91.25 91 SER A O 1
ATOM 735 N N . ILE A 1 92 ? -3.678 1.188 37.918 1.00 92.25 92 ILE A N 1
ATOM 736 C CA . ILE A 1 92 ? -2.966 1.921 38.980 1.00 92.25 92 ILE A CA 1
ATOM 737 C C . ILE A 1 92 ? -3.955 2.696 39.856 1.00 92.25 92 ILE A C 1
ATOM 739 O O . ILE A 1 92 ? -3.898 2.604 41.080 1.00 92.25 92 ILE A O 1
ATOM 743 N N . ASN A 1 93 ? -4.890 3.428 39.245 1.00 89.25 93 ASN A N 1
ATOM 744 C CA . ASN A 1 93 ? -5.901 4.181 39.987 1.00 89.25 93 ASN A CA 1
ATOM 745 C C . ASN A 1 93 ? -6.810 3.266 40.819 1.00 89.25 93 ASN A C 1
ATOM 747 O O . ASN A 1 93 ? -7.222 3.646 41.914 1.00 89.25 93 ASN A O 1
ATOM 751 N N . GLN A 1 94 ? -7.116 2.064 40.324 1.00 87.38 94 GLN A N 1
ATOM 752 C CA . GLN A 1 94 ? -7.890 1.076 41.069 1.00 87.38 94 GLN A CA 1
ATOM 753 C C . GLN A 1 94 ? -7.107 0.530 42.270 1.00 87.38 94 GLN A C 1
ATOM 755 O O . GLN A 1 94 ? -7.663 0.468 43.363 1.00 87.38 94 GLN A O 1
ATOM 760 N N . SER A 1 95 ? -5.818 0.216 42.104 1.00 89.25 95 SER A N 1
ATOM 761 C CA . SER A 1 95 ? -4.958 -0.223 43.211 1.00 89.25 95 SER A CA 1
ATOM 762 C C . SER A 1 95 ? -4.821 0.842 44.302 1.00 89.25 95 SER A C 1
ATOM 764 O O . SER A 1 95 ? -4.995 0.532 45.476 1.00 89.25 95 SER A O 1
ATOM 766 N N . ILE A 1 96 ? -4.596 2.106 43.920 1.00 88.94 96 ILE A N 1
ATOM 767 C CA . ILE A 1 96 ? -4.498 3.227 44.872 1.00 88.94 96 ILE A CA 1
ATOM 768 C C . ILE A 1 96 ? -5.805 3.393 45.659 1.00 88.94 96 ILE A C 1
ATOM 770 O O . ILE A 1 96 ? -5.774 3.623 46.865 1.00 88.94 96 ILE A O 1
ATOM 774 N N . ARG A 1 97 ? -6.965 3.260 45.001 1.00 86.50 97 ARG A N 1
ATOM 775 C CA . ARG A 1 97 ? -8.269 3.335 45.68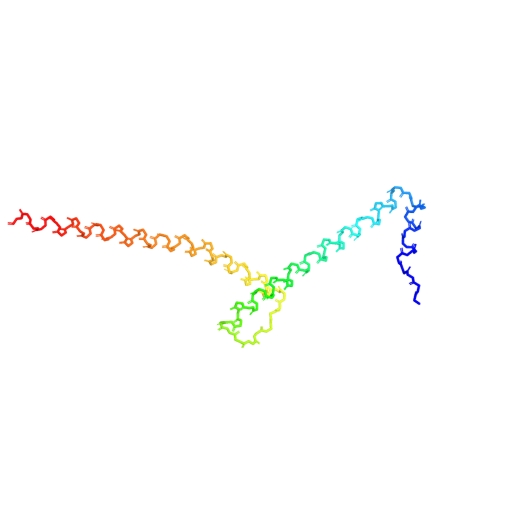0 1.00 86.50 97 ARG A CA 1
ATOM 776 C C . ARG A 1 97 ? -8.436 2.245 46.736 1.00 86.50 97 ARG A C 1
ATOM 778 O O . ARG A 1 97 ? -8.859 2.560 47.840 1.00 86.50 97 ARG A O 1
ATOM 785 N N . ILE A 1 98 ? -8.076 1.002 46.415 1.00 85.69 98 ILE A N 1
ATOM 786 C CA . ILE A 1 98 ? -8.177 -0.133 47.346 1.00 85.69 98 ILE A CA 1
ATOM 787 C C . ILE A 1 98 ? -7.285 0.088 48.575 1.00 85.69 98 ILE A C 1
ATOM 789 O O . ILE A 1 98 ? -7.707 -0.167 49.698 1.00 85.69 98 ILE A O 1
ATOM 793 N N . GLU A 1 99 ? -6.068 0.593 48.375 1.00 84.88 99 GLU A N 1
ATOM 794 C CA . GLU A 1 99 ? -5.118 0.844 49.463 1.00 84.88 99 GLU A CA 1
ATOM 795 C C . GLU A 1 99 ? -5.584 1.976 50.393 1.00 84.88 99 GLU A C 1
ATOM 797 O O . GLU A 1 99 ? -5.485 1.870 51.617 1.00 84.88 99 GLU A O 1
ATOM 802 N N . LEU A 1 100 ? -6.185 3.029 49.831 1.00 76.50 100 LEU A N 1
ATOM 803 C CA . LEU A 1 100 ? -6.782 4.113 50.612 1.00 76.50 100 LEU A CA 1
ATOM 804 C C . LEU A 1 100 ? -8.038 3.666 51.380 1.00 76.50 100 LEU A C 1
ATOM 806 O O . LEU A 1 100 ? -8.210 4.072 52.528 1.00 76.50 100 LEU A O 1
ATOM 810 N N . GLU A 1 101 ? -8.890 2.822 50.791 1.00 76.56 101 GLU A N 1
ATOM 811 C CA . GLU A 1 101 ? -10.088 2.299 51.468 1.00 76.56 101 GLU A CA 1
ATOM 812 C C . GLU A 1 101 ? -9.738 1.292 52.576 1.00 76.56 101 GLU A C 1
ATOM 814 O O . GLU A 1 101 ? -10.296 1.373 53.668 1.00 76.56 101 GLU A O 1
ATOM 819 N N . GLY A 1 102 ? -8.746 0.420 52.368 1.00 63.59 102 GLY A N 1
ATOM 820 C CA . GLY A 1 102 ? -8.296 -0.537 53.387 1.00 63.59 102 GLY A CA 1
ATOM 821 C C . GLY A 1 102 ? -7.649 0.106 54.621 1.00 63.59 102 GLY A C 1
ATOM 822 O O . GLY A 1 102 ? -7.615 -0.502 55.686 1.00 63.59 102 GLY A O 1
ATOM 823 N N . THR A 1 103 ? -7.171 1.349 54.510 1.00 57.81 103 THR A N 1
ATOM 824 C CA . THR A 1 103 ? -6.571 2.083 55.638 1.00 57.81 103 THR A CA 1
ATOM 825 C C . THR A 1 103 ? -7.633 2.704 56.563 1.00 57.81 103 THR A C 1
ATOM 827 O O . THR A 1 103 ? -7.344 2.999 57.722 1.00 57.81 103 THR A O 1
ATOM 830 N N . LEU A 1 104 ? -8.869 2.882 56.082 1.00 53.75 104 LEU A N 1
ATOM 831 C CA . LEU A 1 104 ? -9.975 3.482 56.840 1.00 53.75 104 LEU A CA 1
ATOM 832 C C . LEU A 1 104 ? -10.785 2.470 57.670 1.00 53.75 104 LEU A C 1
ATOM 834 O O . LEU A 1 104 ? -11.529 2.898 58.543 1.00 53.75 104 LEU A O 1
ATOM 838 N N . GLU A 1 105 ? -10.623 1.158 57.458 1.00 53.34 105 GLU A N 1
ATOM 839 C CA . GLU A 1 105 ? -11.315 0.115 58.245 1.00 53.34 105 GLU A CA 1
ATOM 840 C C . GLU A 1 105 ? -10.542 -0.364 59.494 1.00 53.34 105 GLU A C 1
ATOM 842 O O . GLU A 1 105 ? -11.017 -1.241 60.213 1.00 53.34 105 GLU A O 1
ATOM 847 N N . VAL A 1 106 ? -9.355 0.192 59.784 1.00 52.34 106 VAL A N 1
ATOM 848 C CA . VAL A 1 106 ? -8.503 -0.231 60.924 1.00 52.34 106 VAL A CA 1
ATOM 849 C C . VAL A 1 106 ? -8.561 0.737 62.125 1.00 52.34 106 VAL A C 1
ATOM 851 O O . VAL A 1 106 ? -7.818 0.569 63.092 1.00 52.34 106 VAL A O 1
ATOM 854 N N . PHE A 1 107 ? -9.456 1.727 62.103 1.00 47.50 107 PHE A N 1
ATOM 855 C CA . PHE A 1 107 ? -9.779 2.593 63.247 1.00 47.50 107 PHE A CA 1
ATOM 856 C C . PHE A 1 107 ? -11.269 2.512 63.572 1.00 47.50 107 PHE A C 1
ATOM 858 O O . PHE A 1 107 ? -11.592 2.533 64.782 1.00 47.50 107 PHE A O 1
#

pLDDT: mean 72.5, std 13.79, range [40.06, 95.44]

Secondary structure (DSSP, 8-state):
---HHHHHHHHHHHS-HHHHHHHHHHHHHHHHHHHHHHHHHHHHHHHHHHHTTT-S-----HHHHHHHHHHHHHHHHHHHHHHHHHHHHHHHHHHHHHHHHHHHS--

Foldseek 3Di:
DDPPVVVVVVVCVPDDPVVVVVVVVVVVVVVVVVVVVVVLVVLVVVVQVVVCVVDPDDDDDSVNSVVVVVVVVVCVVVCVVVVVVVVVVVVVVVVVVVVVVVVVVPD

Sequence (107 aa):
MTPSNLMFLDQNRLLTPKEKNKLRKPMIEKMRRDRMSSSIEQLKQLLEKQLQRQQAGSKLEKANVLEMAVSYLKHQNQGAGESINQSINQSINQSIRIELEGTLEVF

Radius of gyration: 29.24 Å; chains: 1; bounding box: 48×26×98 Å